Protein AF-A0AAF1AKC9-F1 (afdb_monomer_lite)

Radius of gyration: 25.17 Å; chains: 1; bounding box: 89×61×39 Å

Structure (mmCIF, N/CA/C/O backbone):
data_AF-A0AAF1AKC9-F1
#
_entry.id   AF-A0AAF1AKC9-F1
#
loop_
_atom_site.group_PDB
_atom_site.id
_atom_site.type_symbol
_atom_site.label_atom_id
_atom_site.label_alt_id
_atom_site.label_comp_id
_atom_site.label_asym_id
_atom_site.label_entity_id
_atom_site.label_seq_id
_atom_site.pdbx_PDB_ins_code
_atom_site.Cartn_x
_atom_site.Cartn_y
_atom_site.Cartn_z
_atom_site.occupancy
_atom_site.B_iso_or_equiv
_atom_site.auth_seq_id
_atom_site.auth_comp_id
_atom_site.auth_asym_id
_atom_site.auth_atom_id
_atom_site.pdbx_PDB_model_num
ATOM 1 N N . MET A 1 1 ? 60.461 -47.762 16.993 1.00 35.47 1 MET A N 1
ATOM 2 C CA . MET A 1 1 ? 60.382 -46.866 15.819 1.00 35.47 1 MET A CA 1
ATOM 3 C C . MET A 1 1 ? 58.920 -46.766 15.381 1.00 35.47 1 MET A C 1
ATOM 5 O O . MET A 1 1 ? 58.387 -47.806 15.039 1.00 35.47 1 MET A O 1
ATOM 9 N N . ALA A 1 2 ? 58.334 -45.551 15.428 1.00 46.88 2 ALA A N 1
ATOM 10 C CA . ALA A 1 2 ? 57.027 -45.078 14.890 1.00 46.88 2 ALA A CA 1
ATOM 11 C C . ALA A 1 2 ? 55.715 -45.844 15.266 1.00 46.88 2 ALA A C 1
ATOM 13 O O . ALA A 1 2 ? 55.798 -47.015 15.611 1.00 46.88 2 ALA A O 1
ATOM 14 N N . PRO A 1 3 ? 54.496 -45.237 15.188 1.00 48.22 3 PRO A N 1
ATOM 15 C CA . PRO A 1 3 ? 54.158 -43.924 14.620 1.00 48.22 3 PRO A CA 1
ATOM 16 C C . PRO A 1 3 ? 53.309 -42.968 15.499 1.00 48.22 3 PRO A C 1
ATOM 18 O O . PRO A 1 3 ? 52.764 -43.304 16.547 1.00 48.22 3 PRO A O 1
ATOM 21 N N . LYS A 1 4 ? 53.235 -41.722 15.005 1.00 46.91 4 LYS A N 1
ATOM 22 C CA . LYS A 1 4 ? 52.533 -40.538 15.527 1.00 46.91 4 LYS A CA 1
ATOM 23 C C . LYS A 1 4 ? 51.003 -40.688 15.495 1.00 46.91 4 LYS A C 1
ATOM 25 O O . LYS A 1 4 ? 50.434 -41.109 14.493 1.00 46.91 4 LYS A O 1
ATOM 30 N N . ARG A 1 5 ? 50.341 -40.233 16.563 1.00 42.75 5 ARG A N 1
ATOM 31 C CA . ARG A 1 5 ? 48.878 -40.175 16.720 1.00 42.75 5 ARG A CA 1
ATOM 32 C C . ARG A 1 5 ? 48.342 -38.849 16.153 1.00 42.75 5 ARG A C 1
ATOM 34 O O . ARG A 1 5 ? 48.665 -37.784 16.674 1.00 42.75 5 ARG A O 1
ATOM 41 N N . ALA A 1 6 ? 47.550 -38.910 15.082 1.00 45.75 6 ALA A N 1
ATOM 42 C CA . ALA A 1 6 ? 46.887 -37.752 14.477 1.00 45.75 6 ALA A CA 1
ATOM 43 C C . ALA A 1 6 ? 45.631 -37.348 15.279 1.00 45.75 6 ALA A C 1
ATOM 45 O O . ALA A 1 6 ? 44.825 -38.201 15.654 1.00 45.75 6 ALA A O 1
ATOM 46 N N . ARG A 1 7 ? 45.469 -36.046 15.562 1.00 40.94 7 ARG A N 1
ATOM 47 C CA . ARG A 1 7 ? 44.287 -35.471 16.232 1.00 40.94 7 ARG A CA 1
ATOM 48 C C . ARG A 1 7 ? 43.146 -35.312 15.225 1.00 40.94 7 ARG A C 1
ATOM 50 O O . ARG A 1 7 ? 43.294 -34.629 14.220 1.00 40.94 7 ARG A O 1
ATOM 57 N N . ARG A 1 8 ? 42.009 -35.929 15.541 1.00 39.59 8 ARG A N 1
ATOM 58 C CA . ARG A 1 8 ? 40.722 -35.815 14.846 1.00 39.59 8 ARG A CA 1
ATOM 59 C C . ARG A 1 8 ? 40.069 -34.481 15.231 1.00 39.59 8 ARG A C 1
ATOM 61 O O . ARG A 1 8 ? 39.772 -34.284 16.406 1.00 39.59 8 ARG A O 1
ATOM 68 N N . SER A 1 9 ? 39.867 -33.571 14.282 1.00 42.72 9 SER A N 1
ATOM 69 C CA . SER A 1 9 ? 39.027 -32.383 14.472 1.00 42.72 9 SER A CA 1
ATOM 70 C C . SER A 1 9 ? 37.565 -32.755 14.205 1.00 42.72 9 SER A C 1
ATOM 72 O O . SER A 1 9 ? 37.217 -33.236 13.130 1.00 42.72 9 SER A O 1
ATOM 74 N N . GLN A 1 10 ? 36.708 -32.574 15.210 1.00 43.28 10 GLN A N 1
ATOM 75 C CA . GLN A 1 10 ? 35.258 -32.568 15.034 1.00 43.28 10 GLN A CA 1
ATOM 76 C C . GLN A 1 10 ? 34.853 -31.169 14.562 1.00 43.28 10 GLN A C 1
ATOM 78 O O . GLN A 1 10 ? 35.029 -30.198 15.293 1.00 43.28 10 GLN A O 1
ATOM 83 N N . GLY A 1 11 ? 34.365 -31.062 13.327 1.00 36.03 11 GLY A N 1
ATOM 84 C CA . GLY A 1 11 ? 33.673 -29.868 12.845 1.00 36.03 11 GLY A CA 1
ATOM 85 C C . GLY A 1 11 ? 32.216 -29.877 13.328 1.00 36.03 11 GLY A C 1
ATOM 86 O O . GLY A 1 11 ? 31.601 -30.947 13.309 1.00 36.03 11 GLY A O 1
ATOM 87 N N . PRO A 1 12 ? 31.643 -28.741 13.766 1.00 38.31 12 PRO A N 1
ATOM 88 C CA . PRO A 1 12 ? 30.233 -28.668 14.127 1.00 38.31 12 PRO A CA 1
ATOM 89 C C . PRO A 1 12 ? 29.346 -28.802 12.884 1.00 38.31 12 PRO A C 1
ATOM 91 O O . PRO A 1 12 ? 29.501 -28.075 11.906 1.00 38.31 12 PRO A O 1
ATOM 94 N N . SER A 1 13 ? 28.401 -29.737 12.952 1.00 43.25 13 SER A N 1
ATOM 95 C CA . SER A 1 13 ? 27.303 -29.909 12.003 1.00 43.25 13 SER A CA 1
ATOM 96 C C . SER A 1 13 ? 26.288 -28.781 12.192 1.00 43.25 13 SER A C 1
ATOM 98 O O . SER A 1 13 ? 25.390 -28.892 13.025 1.00 43.25 13 SER A O 1
ATOM 100 N N . THR A 1 14 ? 26.407 -27.696 11.430 1.00 40.88 14 THR A N 1
ATOM 101 C CA . THR A 1 14 ? 25.349 -26.682 11.352 1.00 40.88 14 THR A CA 1
ATOM 102 C C . THR A 1 14 ? 24.332 -27.125 10.304 1.00 40.88 14 THR A C 1
ATOM 104 O O . THR A 1 14 ? 24.512 -26.911 9.108 1.00 40.88 14 THR A O 1
ATOM 107 N N . GLN A 1 15 ? 23.269 -27.789 10.758 1.00 45.41 15 GLN A N 1
ATOM 108 C CA . GLN A 1 15 ? 22.061 -27.981 9.961 1.00 45.41 15 GLN A CA 1
ATOM 109 C C . GLN A 1 15 ? 21.434 -26.602 9.728 1.00 45.41 15 GLN A C 1
ATOM 111 O O . GLN A 1 15 ? 21.017 -25.936 10.675 1.00 45.41 15 GLN A O 1
ATOM 116 N N . ALA A 1 16 ? 21.418 -26.147 8.477 1.00 42.62 16 ALA A N 1
ATOM 117 C CA . ALA A 1 16 ? 20.631 -24.989 8.082 1.00 42.62 16 ALA A CA 1
ATOM 118 C C . ALA A 1 16 ? 19.138 -25.359 8.176 1.00 42.62 16 ALA A C 1
ATOM 120 O O . ALA A 1 16 ? 18.757 -26.414 7.663 1.00 42.62 16 ALA A O 1
ATOM 121 N N . PRO A 1 17 ? 18.278 -24.540 8.805 1.00 44.69 17 PRO A N 1
ATOM 122 C CA . PRO A 1 17 ? 16.845 -24.785 8.777 1.00 44.69 17 PRO A CA 1
ATOM 123 C C . PRO A 1 17 ? 16.323 -24.503 7.364 1.00 44.69 17 PRO A C 1
ATOM 125 O O . PRO A 1 17 ? 16.175 -23.357 6.948 1.00 44.69 17 PRO A O 1
ATOM 128 N N . THR A 1 18 ? 16.043 -25.564 6.608 1.00 45.72 18 THR A N 1
ATOM 129 C CA . THR A 1 18 ? 15.284 -25.504 5.356 1.00 45.72 18 THR A CA 1
ATOM 130 C C . THR A 1 18 ? 13.794 -25.458 5.682 1.00 45.72 18 THR A C 1
ATOM 132 O O . THR A 1 18 ? 13.059 -26.411 5.441 1.00 45.72 18 THR A O 1
ATOM 135 N N . SER A 1 19 ? 13.316 -24.351 6.236 1.00 42.94 19 SER A N 1
ATOM 136 C CA . SER A 1 19 ? 11.888 -24.030 6.196 1.00 42.94 19 SER A CA 1
ATOM 137 C C . SER A 1 19 ? 11.586 -23.413 4.830 1.00 42.94 19 SER A C 1
ATOM 139 O O . SER A 1 19 ? 11.486 -22.199 4.675 1.00 42.94 19 SER A O 1
ATOM 141 N N . SER A 1 20 ? 11.534 -24.282 3.816 1.00 47.91 20 SER A N 1
ATOM 142 C CA . SER A 1 20 ? 10.963 -23.963 2.509 1.00 47.91 20 SER A CA 1
ATOM 143 C C . SER A 1 20 ? 9.451 -24.011 2.659 1.00 47.91 20 SER A C 1
ATOM 145 O O . SER A 1 20 ? 8.833 -25.054 2.467 1.00 47.91 20 SER A O 1
ATOM 147 N N . ASP A 1 21 ? 8.865 -22.884 3.046 1.00 41.09 21 ASP A N 1
ATOM 148 C CA . ASP A 1 21 ? 7.430 -22.677 2.913 1.00 41.09 21 ASP A CA 1
ATOM 149 C C . ASP A 1 21 ? 7.139 -22.452 1.422 1.00 41.09 21 ASP A C 1
ATOM 151 O O . ASP A 1 21 ? 7.085 -21.331 0.914 1.00 41.09 21 ASP A O 1
ATOM 155 N N . SER A 1 22 ? 7.095 -23.558 0.675 1.00 46.44 22 SER A N 1
ATOM 156 C CA . SER A 1 22 ? 6.704 -23.596 -0.733 1.00 46.44 22 SER A CA 1
ATOM 157 C C . SER A 1 22 ? 5.181 -23.529 -0.811 1.00 46.44 22 SER A C 1
ATOM 159 O O . SER A 1 22 ? 4.502 -24.436 -1.281 1.00 46.44 22 SER A O 1
ATOM 161 N N . SER A 1 23 ? 4.628 -22.427 -0.313 1.00 49.59 23 SER A N 1
ATOM 162 C CA . SER A 1 23 ? 3.315 -21.989 -0.751 1.00 49.59 23 SER A CA 1
ATOM 163 C C . SER A 1 23 ? 3.459 -21.664 -2.233 1.00 49.59 23 SER A C 1
ATOM 165 O O . SER A 1 23 ? 4.285 -20.826 -2.594 1.00 49.59 23 SER A O 1
ATOM 167 N N . SER A 1 24 ? 2.726 -22.382 -3.085 1.00 47.09 24 SER A N 1
ATOM 168 C CA . SER A 1 24 ? 2.623 -22.154 -4.528 1.00 47.09 24 SER A CA 1
ATOM 169 C C . SER A 1 24 ? 2.367 -20.666 -4.800 1.00 47.09 24 SER A C 1
ATOM 171 O O . SER A 1 24 ? 1.236 -20.185 -4.785 1.00 47.09 24 SER A O 1
ATOM 173 N N . MET A 1 25 ? 3.441 -19.897 -4.976 1.00 51.16 25 MET A N 1
ATOM 174 C CA . MET A 1 25 ? 3.355 -18.539 -5.471 1.00 51.16 25 MET A CA 1
ATOM 175 C C . MET A 1 25 ? 3.039 -18.700 -6.949 1.00 51.16 25 MET A C 1
ATOM 177 O O . MET A 1 25 ? 3.904 -19.144 -7.702 1.00 51.16 25 MET A O 1
ATOM 181 N N . GLY A 1 26 ? 1.806 -18.382 -7.358 1.00 58.00 26 GLY A N 1
ATOM 182 C CA . GLY A 1 26 ? 1.514 -18.165 -8.776 1.00 58.00 26 GLY A CA 1
ATOM 183 C C . GLY A 1 26 ? 2.616 -17.299 -9.389 1.00 58.00 26 GLY A C 1
ATOM 184 O O . GLY A 1 26 ? 3.159 -16.442 -8.684 1.00 58.00 26 GLY A O 1
ATOM 185 N N . GLU A 1 27 ? 3.002 -17.578 -10.635 1.00 68.50 27 GLU A N 1
ATOM 186 C CA . GLU A 1 27 ? 4.193 -16.984 -11.256 1.00 68.50 27 GLU A CA 1
ATOM 187 C C . GLU A 1 27 ? 4.251 -15.470 -10.988 1.00 68.50 27 GLU A C 1
ATOM 189 O O . GLU A 1 27 ? 3.309 -14.725 -11.258 1.00 68.50 27 GLU A O 1
ATOM 194 N N . VAL A 1 28 ? 5.316 -15.034 -10.309 1.00 72.62 28 VAL A N 1
ATOM 195 C CA . VAL A 1 28 ? 5.575 -13.616 -10.035 1.00 72.62 28 VAL A CA 1
ATOM 196 C C . VAL A 1 28 ? 5.979 -12.981 -11.350 1.00 72.62 28 VAL A C 1
ATOM 198 O O . VAL A 1 28 ? 6.956 -13.420 -11.959 1.00 72.62 28 VAL A O 1
ATOM 201 N N . GLU A 1 29 ? 5.238 -11.963 -11.779 1.00 79.19 29 GLU A N 1
ATOM 202 C CA . GLU A 1 29 ? 5.531 -11.266 -13.022 1.00 79.19 29 GLU A CA 1
ATOM 203 C C . GLU A 1 29 ? 6.267 -9.967 -12.712 1.00 79.19 29 GLU A C 1
ATOM 205 O O . GLU A 1 29 ? 5.850 -9.169 -11.870 1.00 79.19 29 GLU A O 1
ATOM 210 N N . PHE A 1 30 ? 7.389 -9.757 -13.392 1.00 84.00 30 PHE A N 1
ATOM 211 C CA . PHE A 1 30 ? 8.200 -8.561 -13.227 1.00 84.00 30 PHE A CA 1
ATOM 212 C C . PHE A 1 30 ? 8.207 -7.764 -14.518 1.00 84.00 30 PHE A C 1
ATOM 214 O O . PHE A 1 30 ? 8.441 -8.311 -15.593 1.00 84.00 30 PHE A O 1
ATOM 221 N N . THR A 1 31 ? 8.011 -6.454 -14.400 1.00 83.50 31 THR A N 1
ATOM 222 C CA . THR A 1 31 ? 8.045 -5.542 -15.550 1.00 83.50 31 THR A CA 1
ATOM 223 C C . THR A 1 31 ? 9.463 -5.333 -16.093 1.00 83.50 31 THR A C 1
ATOM 225 O O . THR A 1 31 ? 9.626 -4.823 -17.198 1.00 83.50 31 THR A O 1
ATOM 228 N N . SER A 1 32 ? 10.492 -5.699 -15.319 1.00 86.25 32 SER A N 1
ATOM 229 C CA . SER A 1 32 ? 11.909 -5.548 -15.665 1.00 86.25 32 SER A CA 1
ATOM 230 C C . SER A 1 32 ? 12.835 -6.373 -14.752 1.00 86.25 32 SER A C 1
ATOM 232 O O . SER A 1 32 ? 12.440 -6.854 -13.682 1.00 86.25 32 SER A O 1
ATOM 234 N N . ASP A 1 33 ? 14.116 -6.467 -15.125 1.00 86.25 33 ASP A N 1
ATOM 235 C CA . ASP A 1 33 ? 15.165 -7.071 -14.286 1.00 86.25 33 ASP A CA 1
ATOM 236 C C . ASP A 1 33 ? 15.450 -6.271 -13.003 1.00 86.25 33 ASP A C 1
ATOM 238 O O . ASP A 1 33 ? 15.792 -6.838 -11.955 1.00 86.25 33 ASP A O 1
ATOM 242 N N . GLY A 1 34 ? 15.298 -4.946 -13.056 1.00 87.25 34 GLY A N 1
ATOM 243 C CA . GLY A 1 34 ? 15.470 -4.093 -11.885 1.00 87.25 34 GLY A CA 1
ATOM 244 C C . GLY A 1 34 ? 14.331 -4.275 -10.876 1.00 87.25 34 GLY A C 1
ATOM 245 O O . GLY A 1 34 ? 14.601 -4.398 -9.677 1.00 87.25 34 GLY A O 1
ATOM 246 N N . ALA A 1 35 ? 13.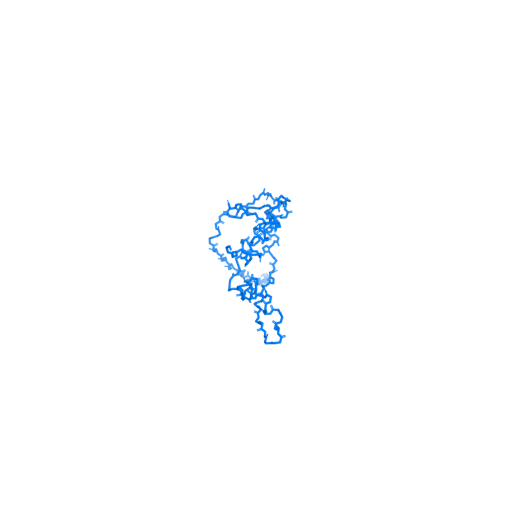093 -4.473 -11.343 1.00 86.69 35 ALA A N 1
ATOM 247 C CA . ALA A 1 35 ? 11.963 -4.834 -10.493 1.00 86.69 35 ALA A CA 1
ATOM 248 C C . ALA A 1 35 ? 12.179 -6.200 -9.822 1.00 86.69 35 ALA A C 1
ATOM 250 O O . ALA A 1 35 ? 11.999 -6.339 -8.612 1.00 86.69 35 ALA A O 1
ATOM 251 N N . ARG A 1 36 ? 12.687 -7.200 -10.553 1.00 87.75 36 ARG A N 1
ATOM 252 C CA . ARG A 1 36 ? 13.048 -8.501 -9.963 1.00 87.75 36 ARG A CA 1
ATOM 253 C C . ARG A 1 36 ? 14.103 -8.370 -8.860 1.00 87.75 36 ARG A C 1
ATOM 255 O O . ARG A 1 36 ? 13.990 -8.999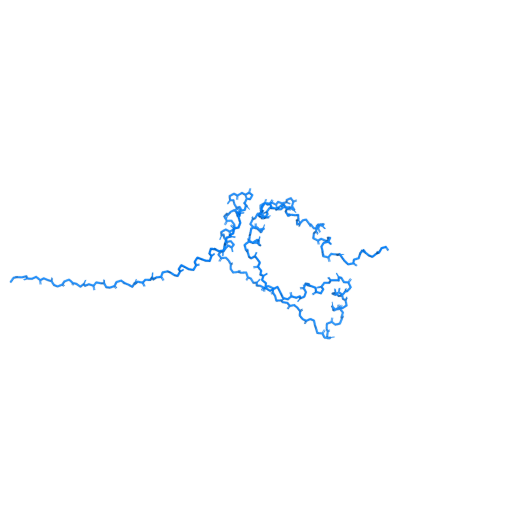 -7.805 1.00 87.75 36 ARG A O 1
ATOM 262 N N . THR A 1 37 ? 15.124 -7.548 -9.089 1.00 89.62 37 THR A N 1
ATOM 263 C CA . THR A 1 37 ? 16.176 -7.277 -8.096 1.00 89.62 37 THR A CA 1
ATOM 264 C C . THR A 1 37 ? 15.601 -6.575 -6.865 1.00 89.62 37 THR A C 1
ATOM 266 O O . THR A 1 37 ? 15.902 -6.941 -5.726 1.00 89.62 37 THR A O 1
ATOM 269 N N . GLU A 1 38 ? 14.714 -5.603 -7.073 1.00 88.50 38 GLU A N 1
ATOM 270 C CA . GLU A 1 38 ? 14.029 -4.899 -5.995 1.00 88.50 38 GLU A CA 1
ATOM 271 C C . GLU A 1 38 ? 13.137 -5.839 -5.179 1.00 88.50 38 GLU A C 1
ATOM 273 O O . GLU A 1 38 ? 13.152 -5.783 -3.948 1.00 88.50 38 GLU A O 1
ATOM 278 N N . PHE A 1 39 ? 12.424 -6.757 -5.830 1.00 88.56 39 PHE A N 1
ATOM 279 C CA . PHE A 1 39 ? 11.623 -7.774 -5.158 1.00 88.56 39 PHE A CA 1
ATOM 280 C C . PHE A 1 39 ? 12.473 -8.652 -4.236 1.00 88.56 39 PHE A C 1
ATOM 282 O O . PHE A 1 39 ? 12.132 -8.822 -3.064 1.00 88.56 39 PHE A O 1
ATOM 289 N N . GLN A 1 40 ? 13.625 -9.146 -4.707 1.00 89.00 40 GLN A N 1
ATOM 290 C CA . GLN A 1 40 ? 14.565 -9.902 -3.866 1.00 89.00 40 GLN A CA 1
ATOM 291 C C . GLN A 1 40 ? 15.057 -9.068 -2.676 1.00 89.00 40 GLN A C 1
ATOM 293 O O . GLN A 1 40 ? 15.123 -9.549 -1.543 1.00 89.00 40 GLN A O 1
ATOM 298 N N . ARG A 1 41 ? 15.339 -7.782 -2.904 1.00 88.19 41 ARG A N 1
ATOM 299 C CA . ARG A 1 41 ? 15.730 -6.846 -1.845 1.00 88.19 41 ARG A CA 1
ATOM 300 C C . ARG A 1 41 ? 14.613 -6.644 -0.813 1.00 88.19 41 ARG A C 1
ATOM 302 O O . ARG A 1 41 ? 14.899 -6.475 0.372 1.00 88.19 41 ARG A O 1
ATOM 309 N N . LEU A 1 42 ? 13.352 -6.628 -1.244 1.00 86.94 42 LEU A N 1
ATOM 310 C CA . LEU A 1 42 ? 12.177 -6.501 -0.378 1.00 86.94 42 LEU A CA 1
ATOM 311 C C . LEU A 1 42 ? 11.853 -7.800 0.370 1.00 86.94 42 LEU A C 1
ATOM 313 O O . LEU A 1 42 ? 11.379 -7.732 1.504 1.00 86.94 42 LEU A O 1
ATOM 317 N N . MET A 1 43 ? 12.154 -8.967 -0.208 1.00 86.25 43 MET A N 1
ATOM 318 C CA . MET A 1 43 ? 12.008 -10.267 0.458 1.00 86.25 43 MET A CA 1
ATOM 319 C C . MET A 1 43 ? 12.830 -10.352 1.749 1.00 86.25 43 MET A C 1
ATOM 321 O O . MET A 1 43 ? 12.347 -10.880 2.750 1.00 86.25 43 MET A O 1
ATOM 325 N N . ASN A 1 44 ? 14.020 -9.749 1.744 1.00 85.12 44 ASN A N 1
ATOM 326 C CA . ASN A 1 44 ? 14.932 -9.717 2.889 1.00 85.12 44 ASN A CA 1
ATOM 327 C C . ASN A 1 44 ? 14.583 -8.641 3.934 1.00 85.12 44 ASN A C 1
ATOM 329 O O . ASN A 1 44 ? 15.236 -8.561 4.973 1.00 85.12 44 ASN A O 1
ATOM 333 N N . LYS A 1 45 ? 13.578 -7.793 3.677 1.00 83.31 45 LYS A N 1
ATOM 334 C CA . LYS A 1 45 ? 13.134 -6.755 4.615 1.00 83.31 45 LYS A CA 1
ATOM 335 C C . LYS A 1 45 ? 11.943 -7.234 5.440 1.00 83.31 45 LYS A C 1
ATOM 337 O O . LYS A 1 45 ? 10.956 -7.735 4.893 1.00 83.31 45 LYS A O 1
ATOM 342 N N . SER A 1 46 ? 12.017 -7.015 6.753 1.00 80.50 46 SER A N 1
ATOM 343 C CA . SER A 1 46 ? 10.849 -7.098 7.626 1.00 80.50 46 SER A CA 1
ATOM 344 C C . SER A 1 46 ? 9.899 -5.938 7.322 1.00 80.50 46 SER A C 1
ATOM 346 O O . SER A 1 46 ? 10.326 -4.815 7.053 1.00 80.50 46 SER A O 1
ATOM 348 N N . ILE A 1 47 ? 8.602 -6.230 7.329 1.00 76.94 47 ILE A N 1
ATOM 349 C CA . ILE A 1 47 ? 7.543 -5.241 7.133 1.00 76.94 47 ILE A CA 1
ATOM 350 C C . ILE A 1 47 ? 6.862 -5.034 8.482 1.00 76.94 47 ILE A C 1
ATOM 352 O O . ILE A 1 47 ? 6.531 -6.002 9.172 1.00 76.94 47 ILE A O 1
ATOM 356 N N . VAL A 1 48 ? 6.684 -3.770 8.864 1.00 79.12 48 VAL A N 1
ATOM 357 C CA . VAL A 1 48 ? 5.873 -3.408 10.027 1.00 79.12 48 VAL A CA 1
ATOM 358 C C . VAL A 1 48 ? 4.421 -3.643 9.641 1.00 79.12 48 VAL A C 1
ATOM 360 O O . VAL A 1 48 ? 3.935 -3.053 8.681 1.00 79.12 48 VAL A O 1
ATOM 363 N N . LYS A 1 49 ? 3.752 -4.548 10.353 1.00 76.06 49 LYS A N 1
ATOM 364 C CA . LYS A 1 49 ? 2.328 -4.800 10.146 1.00 76.06 49 LYS A CA 1
ATOM 365 C C . LYS A 1 49 ? 1.531 -3.633 10.714 1.00 76.06 49 LYS A C 1
ATOM 367 O O . LYS A 1 49 ? 1.844 -3.153 11.806 1.00 76.06 49 LYS A O 1
ATOM 372 N N . GLU A 1 50 ? 0.512 -3.213 9.981 1.00 78.44 50 GLU A N 1
ATOM 373 C CA . GLU A 1 50 ? -0.456 -2.247 10.482 1.00 78.44 50 GLU A CA 1
ATOM 374 C C . GLU A 1 50 ? -1.166 -2.821 11.710 1.00 78.44 50 GLU A C 1
ATOM 376 O O . GLU A 1 50 ? -1.416 -4.026 11.810 1.00 78.44 50 GLU A O 1
ATOM 381 N N . ARG A 1 51 ? -1.424 -1.949 12.683 1.00 75.44 51 ARG A N 1
ATOM 382 C CA . ARG A 1 51 ? -2.240 -2.265 13.851 1.00 75.44 51 ARG A CA 1
ATOM 383 C C . ARG A 1 51 ? -3.609 -1.667 13.588 1.00 75.44 51 ARG A C 1
ATOM 385 O O . ARG A 1 51 ? -3.676 -0.516 13.170 1.00 75.44 51 ARG A O 1
ATOM 392 N N . GLY A 1 52 ? -4.658 -2.440 13.848 1.00 80.75 52 GLY A N 1
ATOM 393 C CA . GLY A 1 52 ? -6.010 -1.899 13.835 1.00 80.75 52 GLY A CA 1
ATOM 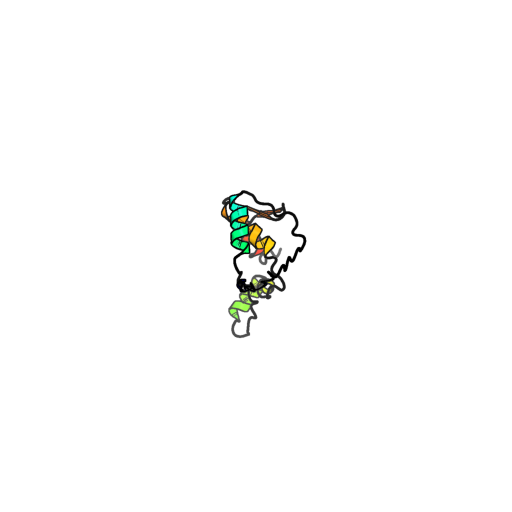394 C C . GLY A 1 52 ? -6.121 -0.705 14.778 1.00 80.75 52 GLY A C 1
ATOM 395 O O . GLY A 1 52 ? -5.394 -0.597 15.773 1.00 80.75 52 GLY A O 1
ATOM 396 N N . PHE A 1 53 ? -7.031 0.186 14.440 1.00 83.81 53 PHE A N 1
ATOM 397 C CA . PHE A 1 53 ? -7.432 1.316 15.242 1.00 83.81 53 PHE A CA 1
ATOM 398 C C . PHE A 1 53 ? -8.747 0.974 15.946 1.00 83.81 53 PHE A C 1
ATOM 400 O O . PHE A 1 53 ? -9.732 0.623 15.306 1.00 83.81 53 PHE A O 1
ATOM 407 N N . LEU A 1 54 ? -8.762 1.057 17.275 1.00 80.44 54 LEU A N 1
ATOM 408 C CA . LEU A 1 54 ? -9.981 0.924 18.070 1.00 80.44 54 LEU A CA 1
ATOM 409 C C . LEU A 1 54 ? -10.318 2.314 18.612 1.00 80.44 54 LEU A C 1
ATOM 411 O O . LEU A 1 54 ? -9.702 2.719 19.601 1.00 80.44 54 LEU A O 1
ATOM 415 N N . PRO A 1 55 ? -11.229 3.058 17.961 1.00 75.12 55 PRO A N 1
ATOM 416 C CA . PRO A 1 55 ? -11.605 4.373 18.443 1.00 75.12 55 PRO A CA 1
ATOM 417 C C . PRO A 1 55 ? -12.273 4.261 19.815 1.00 75.12 55 PRO A C 1
ATOM 419 O O . PRO A 1 55 ? -13.038 3.331 20.087 1.00 75.12 55 PRO A O 1
ATOM 422 N N . THR A 1 56 ? -12.006 5.233 20.674 1.00 81.06 56 THR A N 1
ATOM 423 C CA . THR A 1 56 ? -12.616 5.356 21.997 1.00 81.06 56 THR A CA 1
ATOM 424 C C . THR A 1 56 ? -13.624 6.502 22.027 1.00 81.06 56 THR A C 1
ATOM 426 O O . THR A 1 56 ? -13.689 7.317 21.113 1.00 81.06 56 THR A O 1
ATOM 429 N N . ALA A 1 57 ? -14.432 6.594 23.087 1.00 75.94 57 ALA A N 1
ATOM 430 C CA . ALA A 1 57 ? -15.412 7.676 23.233 1.00 75.94 57 ALA A CA 1
ATOM 431 C C . ALA A 1 57 ? -14.775 9.083 23.277 1.00 75.94 57 ALA A C 1
ATOM 433 O O . ALA A 1 57 ? -15.457 10.072 23.018 1.00 75.94 57 ALA A O 1
ATOM 434 N N . GLU A 1 58 ? -13.477 9.175 23.584 1.00 82.06 58 GLU A N 1
ATOM 435 C CA . GLU A 1 58 ? -12.707 10.425 23.561 1.00 82.06 58 GLU A CA 1
ATOM 436 C C . GLU A 1 58 ? -12.412 10.900 22.125 1.00 82.06 58 GLU A C 1
ATOM 438 O O . GLU A 1 58 ? -12.181 12.085 21.900 1.00 82.06 58 GLU A O 1
ATOM 443 N N . ASP A 1 59 ? -12.519 10.007 21.136 1.00 81.88 59 ASP A N 1
ATOM 444 C CA . ASP A 1 59 ? -12.256 10.264 19.719 1.00 81.88 59 ASP A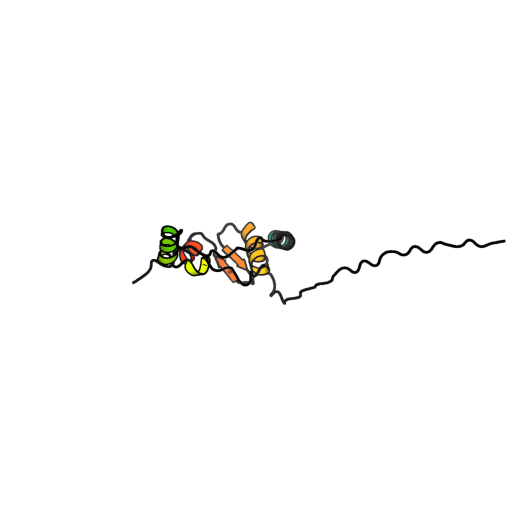 CA 1
ATOM 445 C C . ASP A 1 59 ? -13.503 10.766 18.965 1.00 81.88 59 ASP A C 1
ATOM 447 O O . ASP A 1 59 ? -13.626 10.553 17.763 1.00 81.88 59 ASP A O 1
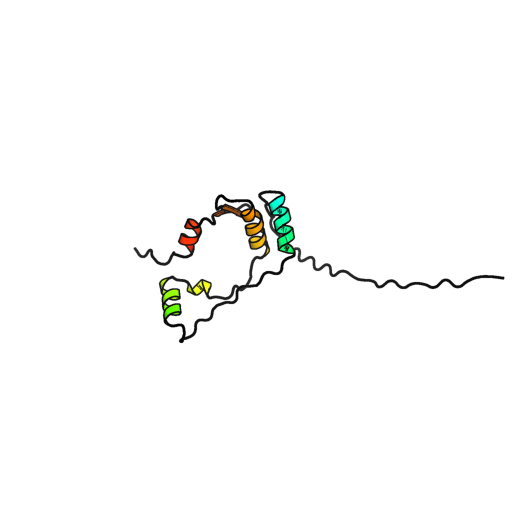ATOM 451 N N . GLY A 1 60 ? -14.458 11.411 19.644 1.00 82.88 60 GLY A N 1
ATOM 452 C CA . GLY A 1 60 ? -15.801 11.692 19.111 1.00 82.88 60 GLY A CA 1
ATOM 453 C C . GLY A 1 60 ? -15.838 12.355 17.724 1.00 82.88 60 GLY A C 1
ATOM 454 O O . GLY A 1 60 ? -16.600 11.928 16.859 1.00 82.88 60 GLY A O 1
ATOM 455 N N . GLU A 1 61 ? -14.987 13.353 17.466 1.00 87.88 61 GLU A N 1
ATOM 456 C CA . GLU A 1 61 ? -14.899 13.996 16.141 1.00 87.88 61 GLU A CA 1
ATOM 457 C C . GLU A 1 61 ? -14.291 13.072 15.073 1.00 87.88 61 GLU A C 1
ATOM 459 O O . GLU A 1 61 ? -14.748 13.040 13.929 1.00 87.88 61 GLU A O 1
ATOM 464 N N . LEU A 1 62 ? -13.279 12.289 15.449 1.00 87.56 62 LEU A N 1
ATOM 465 C CA . LEU A 1 62 ? -12.620 11.321 14.575 1.00 87.56 62 LEU A CA 1
ATOM 466 C C . LEU A 1 62 ? -13.563 10.160 14.230 1.00 87.56 62 LEU A C 1
ATOM 468 O O . LEU A 1 62 ? -13.632 9.757 13.073 1.00 87.56 62 LEU A O 1
ATOM 472 N N . LEU A 1 63 ? -14.329 9.671 15.204 1.00 87.44 63 LEU A N 1
ATOM 473 C CA . LEU A 1 63 ? -15.375 8.666 15.024 1.00 87.44 63 LEU A CA 1
ATOM 474 C C . LEU A 1 63 ? -16.442 9.127 14.032 1.00 87.44 63 LEU A C 1
ATOM 476 O O . LEU A 1 63 ? -16.762 8.387 13.103 1.00 87.44 63 LEU A O 1
ATOM 480 N N . ASN A 1 64 ? -16.933 10.360 14.183 1.00 88.38 64 ASN A N 1
ATOM 481 C CA . ASN A 1 64 ? -17.892 10.937 13.245 1.00 88.38 64 ASN A CA 1
ATOM 482 C C . ASN A 1 64 ? -17.307 11.003 11.831 1.00 88.38 64 ASN A C 1
ATOM 484 O O . ASN A 1 64 ? -17.956 10.574 10.885 1.00 88.38 64 ASN A O 1
ATOM 488 N N . MET A 1 65 ? -16.057 11.455 11.682 1.00 88.25 65 MET A N 1
ATOM 489 C CA . MET A 1 65 ? -15.394 11.488 10.376 1.00 88.25 65 MET A CA 1
ATOM 490 C C . MET A 1 65 ? -15.234 10.087 9.766 1.00 88.25 65 MET A C 1
ATOM 492 O O . MET A 1 65 ? -15.425 9.924 8.561 1.00 88.25 65 MET A O 1
ATOM 496 N N . ILE A 1 66 ? -14.851 9.088 10.567 1.00 87.88 66 ILE A N 1
ATOM 497 C CA . ILE A 1 66 ? -14.704 7.701 10.108 1.00 87.88 66 ILE A CA 1
ATOM 498 C C . ILE A 1 66 ? -16.049 7.190 9.587 1.00 87.88 66 ILE A C 1
ATOM 500 O O . ILE A 1 66 ? -16.102 6.661 8.480 1.00 87.88 66 ILE A O 1
ATOM 504 N N . GLN A 1 67 ? -17.125 7.414 10.340 1.00 86.38 67 GLN A N 1
ATOM 505 C CA . GLN A 1 67 ? -18.468 6.979 9.972 1.00 86.38 67 GLN A CA 1
ATOM 506 C C . GLN A 1 67 ? -19.007 7.719 8.738 1.00 86.38 67 GLN A C 1
ATOM 508 O O . GLN A 1 67 ? -19.506 7.095 7.805 1.00 86.38 67 GLN A O 1
ATOM 513 N N . GLU A 1 68 ? -18.865 9.046 8.681 1.00 88.31 68 GLU A N 1
ATOM 514 C CA . GLU A 1 68 ? -19.287 9.863 7.532 1.00 88.31 68 GLU A CA 1
ATOM 515 C C . GLU A 1 68 ? -18.604 9.439 6.228 1.00 88.31 68 GLU A C 1
ATOM 517 O O . GLU A 1 68 ? -19.176 9.565 5.145 1.00 88.31 68 GLU A O 1
ATOM 522 N N . ARG A 1 69 ? -17.367 8.945 6.322 1.00 86.00 69 ARG A N 1
ATOM 523 C CA . ARG A 1 69 ? -16.567 8.532 5.167 1.00 86.00 69 ARG A CA 1
ATOM 524 C C . ARG A 1 69 ? -16.638 7.036 4.873 1.00 86.00 69 ARG A C 1
ATOM 526 O O . ARG A 1 69 ? -16.040 6.614 3.884 1.00 86.00 69 ARG A O 1
ATOM 533 N N . GLY A 1 70 ? -17.348 6.251 5.684 1.00 86.00 70 GLY A N 1
ATOM 534 C CA . GLY A 1 70 ? -17.408 4.796 5.535 1.00 86.00 70 GLY A CA 1
ATOM 535 C C . GLY A 1 70 ? -16.045 4.123 5.740 1.00 86.00 70 GLY A C 1
ATOM 536 O O . GLY A 1 70 ? -15.676 3.219 4.990 1.00 86.00 70 GLY A O 1
ATOM 537 N N . TRP A 1 71 ? -15.228 4.638 6.663 1.00 88.12 71 TRP A N 1
ATOM 538 C CA . TRP A 1 71 ? -13.847 4.198 6.898 1.00 88.12 71 TRP A CA 1
ATOM 539 C C . TRP A 1 71 ? -13.705 3.152 8.010 1.00 88.12 71 TRP A C 1
ATOM 541 O O . TRP A 1 71 ? -12.586 2.825 8.413 1.00 88.12 71 TRP A O 1
ATOM 551 N N . GLU A 1 72 ? -14.808 2.603 8.507 1.00 85.88 72 GLU A N 1
ATOM 552 C CA . GLU A 1 72 ? -14.822 1.644 9.611 1.00 85.88 72 GLU A CA 1
ATOM 553 C C . GLU A 1 72 ? -13.960 0.413 9.302 1.00 85.88 72 GLU A C 1
ATOM 555 O O . GLU A 1 72 ? -13.173 -0.014 10.143 1.00 85.88 72 GLU A O 1
ATOM 560 N N . SER A 1 73 ? -14.003 -0.093 8.064 1.00 83.31 73 SER A N 1
ATOM 561 C CA . SER A 1 73 ? -13.192 -1.245 7.647 1.00 83.31 73 SER A CA 1
ATOM 562 C C . SER A 1 73 ? -11.685 -0.972 7.653 1.00 83.31 73 SER A C 1
ATOM 564 O O . SER A 1 73 ? -10.897 -1.903 7.775 1.00 83.31 73 SER A O 1
ATOM 566 N N . PHE A 1 74 ? -11.252 0.289 7.524 1.00 82.38 74 PHE A N 1
ATOM 567 C CA . PHE A 1 74 ? -9.829 0.650 7.621 1.00 82.38 74 PHE A CA 1
ATOM 568 C C . PHE A 1 74 ? -9.325 0.674 9.065 1.00 82.38 74 PHE A C 1
ATOM 570 O O . PHE A 1 74 ? -8.118 0.683 9.298 1.00 82.38 74 PHE A O 1
ATOM 577 N N . CYS A 1 75 ? -10.236 0.701 10.037 1.00 85.88 75 CYS A N 1
ATOM 578 C CA . CYS A 1 75 ? -9.888 0.652 11.450 1.00 85.88 75 CYS A CA 1
ATOM 579 C C . CYS A 1 75 ? -9.605 -0.787 11.907 1.00 85.88 75 CYS A C 1
ATOM 581 O O . CYS A 1 75 ? -8.938 -1.003 12.915 1.00 85.88 75 CYS A O 1
ATOM 583 N N . GLU A 1 76 ? -10.060 -1.796 11.170 1.00 84.38 76 GLU A N 1
ATOM 584 C CA . GLU A 1 76 ? -9.824 -3.189 11.531 1.00 84.38 76 GLU A CA 1
ATOM 585 C C . GLU A 1 76 ? -8.349 -3.578 11.352 1.00 84.38 76 GLU A C 1
ATOM 587 O O . GLU A 1 76 ? -7.669 -3.172 10.408 1.00 84.38 76 GLU A O 1
ATOM 592 N N . ALA A 1 77 ? -7.821 -4.383 12.279 1.00 80.94 77 ALA A N 1
ATOM 593 C CA . ALA A 1 77 ? -6.481 -4.935 12.125 1.00 80.94 77 ALA A CA 1
ATOM 594 C C . ALA A 1 77 ? -6.487 -5.971 10.986 1.00 80.94 77 ALA A C 1
ATOM 596 O O . ALA A 1 77 ? -7.299 -6.896 11.036 1.00 80.94 77 ALA A O 1
ATOM 597 N N . PRO A 1 78 ? -5.566 -5.903 10.008 1.00 75.56 78 PRO A N 1
ATOM 598 C CA . PRO A 1 78 ? -5.515 -6.907 8.953 1.00 75.56 78 PRO A CA 1
ATOM 599 C C . PRO A 1 78 ? -5.191 -8.295 9.528 1.00 75.56 78 PRO A C 1
ATOM 601 O O . PRO A 1 78 ? -4.133 -8.480 10.135 1.00 75.56 78 PRO A O 1
ATOM 604 N N . GLU A 1 79 ? -6.061 -9.288 9.306 1.00 71.31 79 GLU A N 1
ATOM 605 C CA . GLU A 1 79 ? -5.844 -10.666 9.786 1.00 71.31 79 GLU A CA 1
ATOM 606 C C . GLU A 1 79 ? -4.612 -11.316 9.137 1.00 71.31 79 GLU A C 1
ATOM 608 O O . GLU A 1 79 ? -3.791 -11.954 9.803 1.00 71.31 79 GLU A O 1
ATOM 613 N N . ALA A 1 80 ? -4.448 -11.118 7.827 1.00 76.94 80 ALA A N 1
ATOM 614 C CA . ALA A 1 80 ? -3.327 -11.627 7.054 1.00 76.94 80 ALA A CA 1
ATOM 615 C C . ALA A 1 80 ? -2.904 -10.615 5.988 1.00 76.94 80 ALA A C 1
ATOM 617 O O . ALA A 1 80 ? -3.717 -10.088 5.234 1.00 76.94 80 ALA A O 1
ATOM 618 N N . VAL A 1 81 ? -1.598 -10.368 5.904 1.00 75.88 81 VAL A N 1
ATOM 619 C CA . VAL A 1 81 ? -1.020 -9.456 4.915 1.00 75.88 81 VAL A CA 1
ATOM 620 C C . VAL A 1 81 ? -0.370 -10.296 3.812 1.00 75.88 81 VAL A C 1
ATOM 622 O O . VAL A 1 81 ? 0.599 -11.005 4.107 1.00 75.88 81 VAL A O 1
ATOM 625 N N . PRO A 1 82 ? -0.838 -10.237 2.548 1.00 84.88 82 PRO A N 1
ATOM 626 C CA . PRO A 1 82 ? -0.254 -11.003 1.450 1.00 84.88 82 PRO A CA 1
ATOM 627 C C . PRO A 1 82 ? 1.078 -10.376 1.009 1.00 84.88 82 PRO A C 1
ATOM 629 O O . PRO A 1 82 ? 1.176 -9.689 -0.007 1.00 84.88 82 PRO A O 1
ATOM 632 N N . LEU A 1 83 ? 2.137 -10.614 1.790 1.00 85.00 83 LEU A N 1
ATOM 633 C CA . LEU A 1 83 ? 3.436 -9.949 1.633 1.00 85.00 83 LEU A CA 1
ATOM 634 C C . LEU A 1 83 ? 4.042 -10.129 0.237 1.00 85.00 83 LEU A C 1
ATOM 636 O O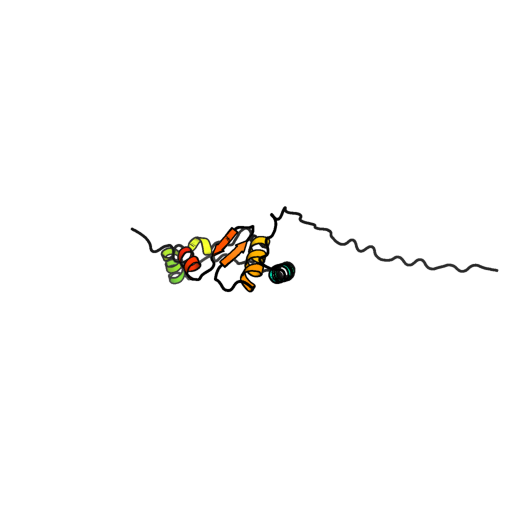 . LEU A 1 83 ? 4.691 -9.213 -0.256 1.00 85.00 83 LEU A O 1
ATOM 640 N N . ALA A 1 84 ? 3.837 -11.279 -0.409 1.00 87.06 84 ALA A N 1
ATOM 641 C CA . ALA A 1 84 ? 4.334 -11.514 -1.764 1.00 87.06 84 ALA A CA 1
ATOM 642 C C . ALA A 1 84 ? 3.706 -10.542 -2.780 1.00 87.06 84 ALA A C 1
ATOM 644 O O . ALA A 1 84 ? 4.436 -9.926 -3.549 1.00 87.06 84 ALA A O 1
ATOM 645 N N . ILE A 1 85 ? 2.385 -10.343 -2.713 1.00 89.44 85 ILE A N 1
ATOM 646 C CA . ILE A 1 85 ? 1.635 -9.421 -3.582 1.00 89.44 85 ILE A CA 1
ATOM 647 C C . ILE A 1 85 ? 2.102 -7.983 -3.349 1.00 89.44 85 ILE A C 1
ATOM 649 O O . ILE A 1 85 ? 2.388 -7.258 -4.295 1.00 89.44 85 ILE A O 1
ATOM 653 N N . ILE A 1 86 ? 2.251 -7.583 -2.083 1.00 88.88 86 ILE A N 1
ATOM 654 C CA . ILE A 1 86 ? 2.709 -6.235 -1.721 1.00 88.88 86 ILE A CA 1
ATOM 655 C C . ILE A 1 86 ? 4.128 -5.979 -2.236 1.00 88.88 86 ILE A C 1
ATOM 657 O O . ILE A 1 86 ? 4.416 -4.925 -2.800 1.00 88.88 86 ILE A O 1
ATOM 661 N N . ARG A 1 87 ? 5.034 -6.943 -2.057 1.00 90.88 87 ARG A N 1
ATOM 662 C CA . ARG A 1 87 ? 6.421 -6.818 -2.518 1.00 90.88 87 ARG A CA 1
ATOM 663 C C . ARG A 1 87 ? 6.502 -6.755 -4.040 1.00 90.88 87 ARG A C 1
ATOM 665 O O . ARG A 1 87 ? 7.274 -5.952 -4.547 1.00 90.88 87 ARG A O 1
ATOM 672 N N . GLU A 1 88 ? 5.717 -7.567 -4.744 1.00 90.44 88 GLU A N 1
ATOM 673 C CA . GLU A 1 88 ? 5.613 -7.552 -6.209 1.00 90.44 88 GLU A CA 1
ATOM 674 C C . GLU A 1 88 ? 5.097 -6.197 -6.705 1.00 90.44 88 GLU A C 1
ATOM 676 O O . GLU A 1 88 ? 5.744 -5.564 -7.539 1.00 90.44 88 GLU A O 1
ATOM 681 N N . PHE A 1 89 ? 4.018 -5.691 -6.097 1.00 92.25 89 PHE A N 1
ATOM 682 C CA . PHE A 1 89 ? 3.472 -4.366 -6.385 1.00 92.25 89 PHE A CA 1
ATOM 683 C C . PHE A 1 89 ? 4.541 -3.274 -6.276 1.00 92.25 89 PHE A C 1
ATOM 685 O O . PHE A 1 89 ? 4.785 -2.559 -7.246 1.00 92.25 89 PHE A O 1
ATOM 692 N N . TYR A 1 90 ? 5.209 -3.157 -5.122 1.00 90.00 90 TYR A N 1
ATOM 693 C CA . TYR A 1 90 ? 6.190 -2.091 -4.893 1.00 90.00 90 TYR A CA 1
ATOM 694 C C . TYR A 1 90 ? 7.467 -2.255 -5.719 1.00 90.00 90 TYR A C 1
ATOM 696 O O . TYR A 1 90 ? 8.085 -1.255 -6.084 1.00 90.00 90 TYR A O 1
ATOM 704 N N . ALA A 1 91 ? 7.865 -3.491 -6.016 1.00 91.25 91 ALA A N 1
ATOM 705 C CA . ALA A 1 91 ? 8.997 -3.764 -6.888 1.00 91.25 91 ALA A CA 1
ATOM 706 C C . ALA A 1 91 ? 8.740 -3.254 -8.312 1.00 91.25 91 ALA A C 1
ATOM 708 O O . ALA A 1 91 ? 9.562 -2.518 -8.854 1.00 91.25 91 ALA A O 1
ATOM 709 N N . ASN A 1 92 ? 7.575 -3.581 -8.875 1.00 90.62 92 ASN A N 1
ATOM 710 C CA . ASN A 1 92 ? 7.190 -3.177 -10.226 1.00 90.62 92 ASN A CA 1
ATOM 711 C C . ASN A 1 92 ? 6.826 -1.676 -10.300 1.00 90.62 92 ASN A C 1
ATOM 713 O O . ASN A 1 92 ? 7.195 -0.988 -11.251 1.00 90.62 92 ASN A O 1
ATOM 717 N N . ALA A 1 93 ? 6.177 -1.120 -9.269 1.00 88.88 93 ALA A N 1
ATOM 718 C CA . ALA A 1 93 ? 5.775 0.291 -9.229 1.00 88.88 93 ALA A CA 1
ATOM 719 C C . ALA A 1 93 ? 6.959 1.268 -9.117 1.00 88.88 93 ALA A C 1
ATOM 721 O O . ALA A 1 93 ? 6.847 2.423 -9.517 1.00 88.88 93 ALA A O 1
ATOM 722 N N . LYS A 1 94 ? 8.109 0.834 -8.582 1.00 82.50 94 LYS A N 1
ATOM 723 C CA . LYS A 1 94 ? 9.295 1.696 -8.436 1.00 82.50 94 LYS A CA 1
ATOM 724 C C . LYS A 1 94 ? 9.833 2.191 -9.778 1.00 82.50 94 LYS A C 1
ATOM 726 O O . LYS A 1 94 ? 10.358 3.301 -9.862 1.00 82.50 94 LYS A O 1
ATOM 731 N N . GLU A 1 95 ? 9.732 1.358 -10.803 1.00 74.25 95 GLU A N 1
ATOM 732 C CA . GLU A 1 95 ? 10.216 1.685 -12.143 1.00 74.25 95 GLU A CA 1
ATOM 733 C C . GLU A 1 95 ? 9.129 2.296 -13.024 1.00 74.25 95 GLU A C 1
ATOM 735 O O . GLU A 1 95 ? 9.442 2.996 -13.986 1.00 74.25 95 GLU A O 1
ATOM 740 N N . ASN A 1 96 ? 7.862 2.095 -12.660 1.00 69.06 96 ASN A N 1
ATOM 741 C CA . ASN A 1 96 ? 6.721 2.549 -13.433 1.00 69.06 96 ASN A CA 1
ATOM 742 C C . ASN A 1 96 ? 6.207 3.903 -12.916 1.00 69.06 96 ASN A C 1
ATOM 744 O O . ASN A 1 96 ? 5.674 4.020 -11.812 1.00 69.06 96 ASN A O 1
ATOM 748 N N . ARG A 1 97 ? 6.384 4.966 -13.709 1.00 69.25 97 ARG A N 1
ATOM 749 C CA . ARG A 1 97 ? 5.934 6.325 -13.342 1.00 69.25 97 ARG A CA 1
ATOM 750 C C . ARG A 1 97 ? 4.527 6.656 -13.828 1.00 69.25 97 ARG A C 1
ATOM 752 O O . ARG A 1 97 ? 3.985 7.687 -13.441 1.00 69.25 97 ARG A O 1
ATOM 759 N N . ASP A 1 98 ? 3.923 5.767 -14.604 1.00 77.81 98 ASP A N 1
ATOM 760 C CA . ASP A 1 98 ? 2.676 6.032 -15.320 1.00 77.81 98 ASP A CA 1
ATOM 761 C C . ASP A 1 98 ? 1.418 5.761 -14.473 1.00 77.81 98 ASP A C 1
ATOM 763 O O . ASP A 1 98 ? 0.303 5.720 -14.990 1.00 77.81 98 ASP A O 1
ATOM 767 N N . GLY A 1 99 ? 1.578 5.563 -13.158 1.00 82.56 99 GLY A N 1
ATOM 768 C CA . GLY A 1 99 ? 0.466 5.347 -12.228 1.00 82.56 99 GLY A CA 1
ATOM 769 C C . GLY A 1 99 ? -0.184 3.965 -12.326 1.00 82.56 99 GLY A C 1
ATOM 770 O O . GLY A 1 99 ? -1.250 3.760 -11.755 1.00 82.56 99 GLY A O 1
ATOM 771 N N . PHE A 1 100 ? 0.443 3.012 -13.019 1.00 89.56 100 PHE A N 1
ATOM 772 C CA . PHE A 1 100 ? -0.001 1.622 -13.069 1.00 89.56 100 PHE A CA 1
ATOM 773 C C . PHE A 1 100 ? 1.167 0.650 -12.897 1.00 89.56 100 PHE A C 1
ATOM 775 O O . PHE A 1 100 ? 2.317 0.965 -13.188 1.00 89.56 100 PHE A O 1
ATOM 782 N N . THR A 1 101 ? 0.869 -0.552 -12.419 1.00 91.56 101 THR A N 1
ATOM 783 C CA . THR A 1 101 ? 1.823 -1.658 -12.274 1.00 91.56 101 THR A CA 1
ATOM 784 C C . THR A 1 101 ? 1.142 -2.973 -12.637 1.00 91.56 101 THR A C 1
ATOM 786 O O . THR A 1 101 ? -0.054 -2.998 -12.923 1.00 91.56 101 THR A O 1
ATOM 789 N N . VAL A 1 102 ? 1.896 -4.066 -12.658 1.00 89.44 102 VAL A N 1
ATOM 790 C CA . VAL A 1 102 ? 1.374 -5.418 -12.863 1.00 89.44 102 VAL A CA 1
ATOM 791 C C . VAL A 1 102 ? 1.676 -6.245 -11.624 1.00 89.44 102 VAL A C 1
ATOM 793 O O . VAL A 1 102 ? 2.767 -6.149 -11.067 1.00 89.44 102 VAL A O 1
ATOM 796 N N . VAL A 1 103 ? 0.703 -7.026 -11.169 1.00 90.06 103 VAL A N 1
ATOM 797 C CA . VAL A 1 103 ? 0.858 -7.972 -10.061 1.00 90.06 103 VAL A CA 1
ATOM 798 C C . VAL A 1 103 ? 0.100 -9.236 -10.428 1.00 90.06 103 VAL A C 1
ATOM 800 O O . VAL A 1 103 ? -1.098 -9.163 -10.693 1.00 90.06 103 VAL A O 1
ATOM 803 N N . ARG A 1 104 ? 0.778 -10.389 -10.464 1.00 89.81 104 ARG A N 1
ATOM 804 C CA . ARG A 1 104 ? 0.184 -11.679 -10.864 1.00 89.81 104 ARG A CA 1
ATOM 805 C C . ARG A 1 104 ? -0.527 -11.611 -12.228 1.00 89.81 104 ARG A C 1
ATOM 807 O O . ARG A 1 104 ? -1.622 -12.146 -12.380 1.00 89.81 104 ARG A O 1
ATOM 814 N N . GLY A 1 105 ? 0.045 -10.887 -13.193 1.00 86.31 105 GLY A N 1
ATOM 815 C CA . GLY A 1 105 ? -0.556 -10.662 -14.516 1.00 86.31 105 GLY A CA 1
ATOM 816 C C . GLY A 1 105 ? -1.741 -9.697 -14.554 1.00 86.31 105 GLY A C 1
ATOM 817 O O . GLY A 1 105 ? -2.293 -9.440 -15.623 1.00 86.31 105 GLY A O 1
ATOM 818 N N . ILE A 1 106 ? -2.134 -9.116 -13.419 1.00 88.88 106 ILE A N 1
ATOM 819 C CA . ILE A 1 106 ? -3.216 -8.133 -13.349 1.00 88.88 106 ILE A CA 1
ATOM 820 C C . ILE A 1 106 ? -2.621 -6.731 -13.388 1.00 88.88 106 ILE A C 1
ATOM 822 O O . ILE A 1 106 ? -1.768 -6.383 -12.572 1.00 88.88 106 ILE A O 1
ATOM 826 N N . ARG A 1 107 ? -3.114 -5.897 -14.308 1.00 90.44 107 ARG A N 1
ATOM 827 C CA . ARG A 1 107 ? -2.783 -4.471 -14.346 1.00 90.44 107 ARG A CA 1
ATOM 828 C C . ARG A 1 107 ? -3.513 -3.741 -13.218 1.00 90.44 107 ARG A C 1
ATOM 830 O O . ARG A 1 107 ? -4.740 -3.688 -13.202 1.00 90.44 107 ARG A O 1
ATOM 837 N N . VAL A 1 108 ? -2.751 -3.161 -12.300 1.00 91.19 108 VAL A N 1
ATOM 838 C CA . VAL A 1 108 ? -3.234 -2.407 -11.140 1.00 91.19 108 VAL A CA 1
ATOM 839 C C . VAL A 1 108 ? -2.998 -0.919 -11.380 1.00 91.19 108 VAL A C 1
ATOM 841 O O . VAL A 1 108 ? -1.854 -0.492 -11.522 1.00 91.19 108 VAL A O 1
ATOM 844 N N . ASP A 1 109 ? -4.072 -0.132 -11.415 1.00 91.81 109 ASP A N 1
ATOM 845 C CA . ASP A 1 109 ? -4.022 1.334 -11.440 1.00 91.81 109 ASP A CA 1
ATOM 846 C C . ASP A 1 109 ? -3.945 1.863 -10.000 1.00 91.81 109 ASP A C 1
ATOM 848 O O . ASP A 1 109 ? -4.827 1.599 -9.183 1.00 91.81 109 ASP A O 1
ATOM 852 N N . TYR A 1 110 ? -2.871 2.586 -9.689 1.00 90.44 110 TYR A N 1
ATOM 853 C CA . TYR A 1 110 ? -2.653 3.252 -8.402 1.00 90.44 110 TYR A CA 1
ATOM 854 C C . TYR A 1 110 ? -2.515 4.769 -8.564 1.00 90.44 110 TYR A C 1
ATOM 856 O O . TYR A 1 110 ? -1.940 5.450 -7.710 1.00 90.44 110 TYR A O 1
ATOM 864 N N . SER A 1 111 ? -3.039 5.327 -9.655 1.00 90.00 111 SER A N 1
ATOM 865 C CA . SER A 1 111 ? -3.150 6.769 -9.827 1.00 90.00 111 SER A CA 1
ATOM 866 C C . SER A 1 111 ? -3.940 7.399 -8.678 1.00 90.00 111 SER A C 1
ATOM 868 O O . SER A 1 111 ? -4.803 6.782 -8.044 1.00 90.00 111 SER A O 1
ATOM 870 N N . ALA A 1 112 ? -3.679 8.680 -8.418 1.00 86.81 112 ALA A N 1
ATOM 871 C CA . ALA A 1 112 ? -4.376 9.401 -7.358 1.00 86.81 112 ALA A CA 1
ATOM 872 C C . ALA A 1 112 ? -5.903 9.419 -7.571 1.00 86.81 112 ALA A C 1
ATOM 874 O O . ALA A 1 112 ? -6.657 9.486 -6.605 1.00 86.81 112 ALA A O 1
ATOM 875 N N . GLU A 1 113 ? -6.371 9.347 -8.820 1.00 87.94 113 GLU A N 1
ATOM 876 C CA . GLU A 1 113 ? -7.796 9.227 -9.136 1.00 87.94 113 GLU A CA 1
ATOM 877 C C . GLU A 1 113 ? -8.369 7.867 -8.750 1.00 87.94 113 GLU A C 1
ATOM 879 O O . GLU A 1 113 ? -9.419 7.829 -8.109 1.00 87.94 113 GLU A O 1
ATOM 884 N N . ALA A 1 114 ? -7.686 6.770 -9.091 1.00 88.06 114 ALA A N 1
ATOM 885 C CA . ALA A 1 114 ? -8.103 5.424 -8.708 1.00 88.06 114 ALA A CA 1
ATOM 886 C C . ALA A 1 114 ? -8.175 5.287 -7.180 1.00 88.06 114 ALA A C 1
ATOM 888 O O . ALA A 1 114 ? -9.192 4.850 -6.641 1.00 88.06 114 ALA A O 1
ATOM 889 N N . ILE A 1 115 ? -7.151 5.780 -6.478 1.00 86.88 115 ILE A N 1
ATOM 890 C CA . ILE A 1 115 ? -7.108 5.792 -5.011 1.00 86.88 115 ILE A CA 1
ATOM 891 C C . ILE A 1 115 ? -8.260 6.628 -4.435 1.00 86.88 115 ILE A C 1
ATOM 893 O O . ILE A 1 115 ? -8.954 6.176 -3.527 1.00 86.88 115 ILE A O 1
ATOM 897 N N . ARG A 1 116 ? -8.521 7.827 -4.978 1.00 85.50 116 ARG A N 1
ATOM 898 C CA . ARG A 1 116 ? -9.635 8.677 -4.521 1.00 85.50 116 ARG A CA 1
ATOM 899 C C . ARG A 1 116 ? -11.000 8.020 -4.695 1.00 85.50 116 ARG A C 1
ATOM 901 O O . ARG A 1 116 ? -11.860 8.248 -3.855 1.00 85.50 116 ARG A O 1
ATOM 908 N N . ARG A 1 117 ? -11.216 7.222 -5.743 1.00 84.94 117 ARG A N 1
ATOM 909 C CA . ARG A 1 117 ? -12.485 6.495 -5.927 1.00 84.94 117 ARG A CA 1
ATOM 910 C C . ARG A 1 117 ? -12.703 5.440 -4.845 1.00 84.94 117 ARG A C 1
ATOM 912 O O . ARG A 1 117 ? -13.832 5.260 -4.414 1.00 84.94 117 ARG A O 1
ATOM 919 N N . VAL A 1 118 ? -11.632 4.785 -4.399 1.00 81.94 118 VAL A N 1
ATOM 920 C CA . VAL A 1 118 ? -11.691 3.774 -3.332 1.00 81.94 118 VAL A CA 1
ATOM 921 C C . VAL A 1 118 ? -11.849 4.429 -1.957 1.00 81.94 118 VAL A C 1
ATOM 923 O O . VAL A 1 118 ? -12.678 3.999 -1.168 1.00 81.94 118 VAL A O 1
ATOM 926 N N . ILE A 1 119 ? -11.085 5.489 -1.672 1.00 78.00 119 ILE A N 1
ATOM 927 C CA . ILE A 1 119 ? -11.047 6.120 -0.340 1.00 78.00 119 ILE A CA 1
ATOM 928 C C . ILE A 1 119 ? -12.174 7.152 -0.141 1.00 78.00 119 ILE A C 1
ATOM 930 O O . ILE A 1 119 ? -12.635 7.366 0.976 1.00 78.00 119 ILE A O 1
ATOM 934 N N . GLY A 1 120 ? -12.619 7.825 -1.204 1.00 67.38 120 GLY A N 1
ATOM 935 C CA . GLY A 1 120 ? -13.646 8.876 -1.163 1.00 67.38 120 GLY A CA 1
ATOM 936 C C . GLY A 1 120 ? -15.083 8.379 -1.366 1.00 67.38 120 GLY A C 1
ATOM 937 O O . GLY A 1 120 ? -15.986 9.192 -1.557 1.00 67.38 120 GLY A O 1
ATOM 938 N N . GLY A 1 121 ? -15.292 7.063 -1.376 1.00 58.75 121 GLY A N 1
ATOM 939 C CA . GLY A 1 121 ? -16.500 6.394 -1.861 1.00 58.75 121 GLY A CA 1
ATOM 940 C C . GLY A 1 121 ? -17.687 6.280 -0.899 1.00 58.75 121 GLY A C 1
ATOM 941 O O . GLY A 1 121 ? -18.405 5.295 -1.002 1.00 58.75 121 GLY A O 1
ATOM 942 N N . ALA A 1 122 ? -17.935 7.255 -0.017 1.00 47.03 122 ALA A N 1
ATOM 943 C CA . ALA A 1 122 ? -19.209 7.359 0.718 1.00 47.03 122 ALA A CA 1
ATOM 944 C C . ALA A 1 122 ? -20.071 8.574 0.313 1.00 47.03 122 ALA A C 1
ATOM 946 O O . ALA A 1 122 ? -21.181 8.735 0.808 1.00 47.03 122 ALA A O 1
ATOM 947 N N . CYS A 1 123 ? -19.628 9.400 -0.644 1.00 44.28 123 CYS A N 1
ATOM 948 C CA . CYS A 1 123 ? -20.413 10.540 -1.138 1.00 44.28 123 CYS A CA 1
ATOM 949 C C . CYS A 1 123 ? -20.880 10.349 -2.589 1.00 44.28 123 CYS A C 1
ATOM 951 O O . CYS A 1 123 ? -20.606 11.184 -3.447 1.00 44.28 123 CYS A O 1
ATOM 953 N N . GLN A 1 124 ? -21.589 9.255 -2.871 1.00 46.59 124 GLN A N 1
ATOM 954 C CA . GLN A 1 124 ? -22.593 9.218 -3.943 1.00 46.59 124 GLN A CA 1
ATOM 955 C C . GLN A 1 124 ? -23.819 8.451 -3.429 1.00 46.59 124 GLN A C 1
ATOM 957 O O . GLN A 1 124 ? -23.950 7.248 -3.634 1.00 46.59 124 GLN A O 1
ATOM 962 N N . ALA A 1 125 ? -24.692 9.158 -2.712 1.00 31.16 125 ALA A N 1
ATOM 963 C CA . ALA A 1 125 ? -26.101 8.793 -2.570 1.00 31.16 125 ALA A CA 1
ATOM 964 C C . ALA A 1 125 ? -26.904 9.572 -3.646 1.00 31.16 125 ALA A C 1
ATOM 966 O O . ALA A 1 125 ? -26.418 10.621 -4.077 1.00 31.16 125 ALA A O 1
ATOM 967 N N . PRO A 1 126 ? -28.041 9.026 -4.121 1.00 45.94 126 PRO A N 1
ATOM 968 C CA . PRO A 1 126 ? -28.583 9.214 -5.476 1.00 45.94 126 PRO A CA 1
ATOM 969 C C . PRO A 1 126 ? -29.028 10.634 -5.842 1.00 45.94 126 PRO A C 1
ATOM 971 O O . PRO A 1 126 ? -29.493 11.370 -4.944 1.00 45.94 126 PRO A O 1
#

InterPro domains:
  IPR046796 Putative plant retrotransposon-related domain [PF20167] (67-123)

Organism: Daucus carota subsp. sativus (NCBI:txid79200)

pLDDT: mean 74.14, std 18.19, range [31.16, 92.25]

Foldseek 3Di:
DDDDDDDDDDDDDDDDPPPPPPPPDQDQDAPDPQLVVQLVVLVPDDDDFDDAADDDPVCVVVVVVCVLQVVNVVNDRDPDDPSSQVSSQVSQVVPDPPQWGAGSNDIDGRPPVVVCCVRRVNPDDD

Sequence (126 aa):
MAPKRARRSQGPSTQAPTSSDSSSMGEVEFTSDGARTEFQRLMNKSIVKERGFLPTAEDGELLNMIQERGWESFCEAPEAVPLAIIREFYANAKENRDGFTVVRGIRVDYSAEAIRRVIGGACQAP

Secondary structure (DSSP, 8-state):
-----PPPP---------------------SSHHHHHHHHHHHTS--PPPPPP---GGGHHHHHHHHHTT-HHHHSPPS---HHHHHHHHHHHTT--SSEEEETTEEEE--HHHHHHHHSTT----